Protein AF-A0A2K3P1Y7-F1 (afdb_monomer_lite)

Foldseek 3Di:
DDKWKKKFFLVLLVVLQVPPPDDPDRDDSVVSLVVQLQVLLCVLVVHDPVPDDAAEDEQVQCVDVVRHQPVPDCQQVDDPPPHGDPDDDDDPDPDEFYWYWDAPNVRSMIMIMTHHPPSSVVSSVPPPSSVVRIDIPDDPPPPPD

Sequence (145 aa):
MVYKRFVFEALMVKSLKKMVTNSRNSPTRVQVVTALIYRRAVSTMGLNFKTAQFSTVVDLCRRMVPPFSWRGFPIYEVDFGWGKPTWVTTCGSSLRNLIFMMYTRDGFEIEAYVNMEESDMARFENDAELLKYASLNPSTVGHDS

Secondary structure (DSSP, 8-state):
-EEEEEEE-HHHHHHHHHT--S-SSPPPHHHHHHHHHHHHHHHHTT--TTT---EEEE-HHHHSSS---GGG-GGGT--SSS---S---------TTEEEEEE-TTSSSEEEEEEE-HHHHHHHTT-HHHHTT-EES--------

Structure (mmCIF, N/CA/C/O backbone):
data_AF-A0A2K3P1Y7-F1
#
_entry.id   AF-A0A2K3P1Y7-F1
#
loop_
_atom_site.group_PDB
_atom_site.id
_atom_site.type_symbol
_atom_site.label_atom_id
_atom_site.label_alt_id
_atom_site.label_comp_id
_atom_site.label_asym_id
_atom_site.label_entity_id
_atom_site.label_seq_id
_atom_site.pdbx_PDB_ins_code
_atom_site.Cartn_x
_atom_site.Cartn_y
_atom_site.Cartn_z
_atom_site.occupancy
_atom_site.B_iso_or_equiv
_atom_site.auth_seq_id
_atom_site.auth_comp_id
_atom_site.auth_asym_id
_atom_site.auth_atom_id
_atom_site.pdbx_PDB_model_num
ATOM 1 N N . MET A 1 1 ? -3.834 -14.025 10.912 1.00 75.88 1 MET A N 1
ATOM 2 C CA . MET A 1 1 ? -3.192 -12.980 10.086 1.00 75.88 1 MET A CA 1
ATOM 3 C C . MET A 1 1 ? -3.624 -13.219 8.657 1.00 75.88 1 MET A C 1
ATOM 5 O O . MET A 1 1 ? -3.581 -14.366 8.227 1.00 75.88 1 MET A O 1
ATOM 9 N N . VAL A 1 2 ? -4.086 -12.184 7.967 1.00 82.88 2 VAL A N 1
ATOM 10 C CA . VAL A 1 2 ? -4.601 -12.266 6.599 1.00 82.88 2 VAL A CA 1
ATOM 11 C C . VAL A 1 2 ? -3.772 -11.347 5.710 1.00 82.88 2 VAL A C 1
ATOM 13 O O . VAL A 1 2 ? -3.462 -10.218 6.094 1.00 82.88 2 VAL A O 1
ATOM 16 N N . TYR A 1 3 ? -3.434 -11.842 4.520 1.00 82.88 3 TYR A N 1
ATOM 17 C CA . TYR A 1 3 ? -2.748 -11.079 3.483 1.00 82.88 3 TYR A CA 1
ATOM 18 C C . TYR A 1 3 ? -3.742 -10.589 2.438 1.00 82.88 3 TYR A C 1
ATOM 20 O O . TYR A 1 3 ? -4.580 -11.355 1.958 1.00 82.88 3 TYR A O 1
ATOM 28 N N . LYS A 1 4 ? -3.613 -9.322 2.045 1.00 86.44 4 LYS A N 1
ATOM 29 C CA . LYS A 1 4 ? -4.367 -8.736 0.932 1.00 86.44 4 LYS A CA 1
ATOM 30 C C . LYS A 1 4 ? -3.438 -7.928 0.031 1.00 86.44 4 LYS A C 1
ATOM 32 O O . LYS A 1 4 ? -2.490 -7.304 0.517 1.00 86.44 4 LYS A O 1
ATOM 37 N N . ARG A 1 5 ? -3.709 -7.955 -1.278 1.00 86.50 5 ARG A N 1
ATOM 38 C CA . ARG A 1 5 ? -2.974 -7.197 -2.296 1.00 86.50 5 ARG A CA 1
ATOM 39 C C . ARG A 1 5 ? -3.775 -5.964 -2.696 1.00 86.50 5 ARG A C 1
ATOM 41 O O . ARG A 1 5 ? -4.925 -6.074 -3.114 1.00 86.50 5 ARG A O 1
ATOM 48 N N . PHE A 1 6 ? -3.130 -4.810 -2.621 1.00 89.56 6 PHE A N 1
ATOM 49 C CA . PHE A 1 6 ? -3.652 -3.522 -3.057 1.00 89.56 6 PHE A CA 1
ATOM 50 C C . PHE A 1 6 ? -2.795 -3.004 -4.205 1.00 89.56 6 PHE A C 1
ATOM 52 O O . PHE A 1 6 ? -1.575 -2.911 -4.072 1.00 89.56 6 PHE A O 1
ATOM 59 N N . VAL A 1 7 ? -3.416 -2.674 -5.333 1.00 88.94 7 VAL A N 1
ATOM 60 C CA . VAL A 1 7 ? -2.711 -2.177 -6.520 1.00 88.94 7 VAL A CA 1
ATOM 61 C C . VAL A 1 7 ? -2.967 -0.688 -6.677 1.00 88.94 7 VAL A C 1
ATOM 63 O O . VAL A 1 7 ? -4.111 -0.245 -6.659 1.00 88.94 7 VAL A O 1
ATOM 66 N N . PHE A 1 8 ? -1.888 0.076 -6.828 1.00 89.75 8 PHE A N 1
ATOM 67 C CA . PHE A 1 8 ? -1.902 1.520 -7.017 1.00 89.75 8 PHE A CA 1
ATOM 68 C C . PHE A 1 8 ? -1.449 1.855 -8.435 1.00 89.75 8 PHE A C 1
ATOM 70 O O . PHE A 1 8 ? -0.257 1.770 -8.762 1.00 89.75 8 PHE A O 1
ATOM 77 N N . GLU A 1 9 ? -2.398 2.293 -9.256 1.00 88.81 9 GLU A N 1
ATOM 78 C CA . GLU A 1 9 ? -2.129 2.740 -10.619 1.00 88.81 9 GLU A CA 1
ATOM 79 C C . GLU A 1 9 ? -1.233 3.986 -10.652 1.00 88.81 9 GLU A C 1
ATOM 81 O O . GLU A 1 9 ? -1.257 4.848 -9.762 1.00 88.81 9 GLU A O 1
ATOM 86 N N . ALA A 1 10 ? -0.477 4.138 -11.741 1.00 86.94 10 ALA A N 1
ATOM 87 C CA . ALA A 1 10 ? 0.442 5.258 -11.939 1.00 86.94 10 ALA A CA 1
ATOM 88 C C . ALA A 1 10 ? -0.234 6.632 -11.762 1.00 86.94 10 ALA A C 1
ATOM 90 O O . ALA A 1 10 ? 0.347 7.549 -11.169 1.00 86.94 10 ALA A O 1
ATOM 91 N N . LEU A 1 11 ? -1.467 6.774 -12.264 1.00 89.44 11 LEU A N 1
ATOM 92 C CA . LEU A 1 11 ? -2.241 8.014 -12.200 1.00 89.44 11 LEU A CA 1
ATOM 93 C C . LEU A 1 11 ? -2.648 8.356 -10.765 1.00 89.44 11 LEU A C 1
ATOM 95 O O . LEU A 1 11 ? -2.498 9.506 -10.347 1.00 89.44 11 LEU A O 1
ATOM 99 N N . MET A 1 12 ? -3.070 7.361 -9.983 1.00 90.06 12 MET A N 1
ATOM 100 C CA . MET A 1 12 ? -3.424 7.552 -8.576 1.00 90.06 12 MET A CA 1
ATOM 101 C C . MET A 1 12 ? -2.203 7.949 -7.751 1.00 90.06 12 MET A C 1
ATOM 103 O O . MET A 1 12 ? -2.253 8.914 -6.989 1.00 90.06 12 MET A O 1
ATOM 107 N N . VAL A 1 13 ? -1.059 7.300 -7.982 1.00 88.62 13 VAL A N 1
ATOM 108 C CA . VAL A 1 13 ? 0.208 7.674 -7.336 1.00 88.62 13 VAL A CA 1
ATOM 109 C C . VAL A 1 13 ? 0.635 9.097 -7.716 1.00 88.62 13 VAL A C 1
ATOM 111 O O . VAL A 1 13 ? 1.123 9.849 -6.869 1.00 88.62 13 VAL A O 1
ATOM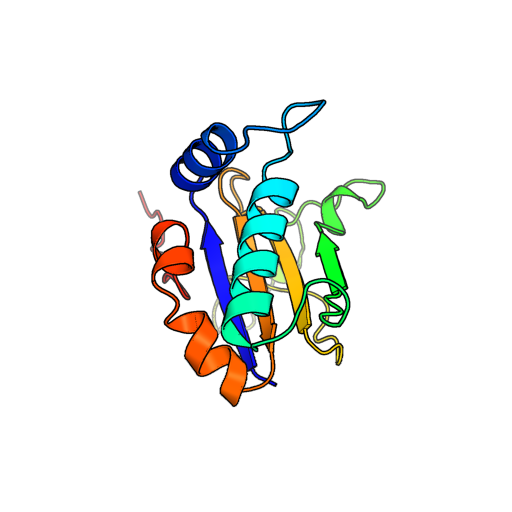 114 N N . LYS A 1 14 ? 0.434 9.507 -8.975 1.00 89.12 14 LYS A N 1
ATOM 115 C CA . LYS A 1 14 ? 0.700 10.880 -9.429 1.00 89.12 14 LYS A CA 1
ATOM 116 C C . LYS A 1 14 ? -0.211 11.891 -8.729 1.00 89.12 14 LYS A C 1
ATOM 118 O O . LYS A 1 14 ? 0.273 12.945 -8.320 1.00 89.12 14 LYS A O 1
ATOM 123 N N . SER A 1 15 ? -1.492 11.572 -8.556 1.00 90.62 15 SER A N 1
ATOM 124 C CA . SER A 1 15 ? -2.445 12.398 -7.805 1.00 90.62 15 SER A CA 1
ATOM 125 C C . SER A 1 15 ? -2.057 12.513 -6.331 1.00 90.62 15 SER A C 1
ATOM 127 O O . SER A 1 15 ? -2.004 13.622 -5.804 1.00 90.62 15 SER A O 1
ATOM 129 N N . LEU A 1 16 ? -1.676 11.404 -5.688 1.00 89.62 16 LEU A N 1
ATOM 130 C CA . LEU A 1 16 ? -1.199 11.404 -4.303 1.00 89.62 16 LEU A CA 1
ATOM 131 C C . LEU A 1 16 ? 0.040 12.288 -4.120 1.00 89.62 16 LEU A C 1
ATOM 133 O O . LEU A 1 16 ? 0.099 13.073 -3.178 1.00 89.62 16 LEU A O 1
ATOM 137 N N . LYS A 1 17 ? 1.003 12.227 -5.049 1.00 88.25 17 LYS A N 1
ATOM 138 C CA . LYS A 1 17 ? 2.197 13.087 -5.023 1.00 88.25 17 LYS A CA 1
ATOM 139 C C . LYS A 1 17 ? 1.863 14.578 -5.023 1.00 88.25 17 LYS A C 1
ATOM 141 O O . LYS A 1 17 ? 2.545 15.334 -4.343 1.00 88.25 17 LYS A O 1
ATOM 146 N N . LYS A 1 18 ? 0.829 15.001 -5.761 1.00 87.56 18 LYS A N 1
ATOM 147 C CA . LYS A 1 18 ? 0.404 16.412 -5.817 1.00 87.56 18 LYS A CA 1
ATOM 148 C C . LYS A 1 1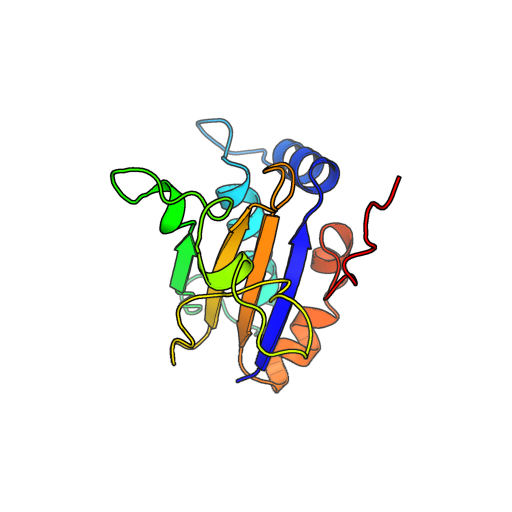8 ? -0.187 16.912 -4.499 1.00 87.56 18 LYS A C 1
ATOM 150 O O . LYS A 1 18 ? -0.132 18.104 -4.236 1.00 87.56 18 LYS A O 1
ATOM 155 N N . MET A 1 19 ? -0.750 16.019 -3.688 1.00 85.31 19 MET A N 1
ATOM 156 C CA . MET A 1 19 ? -1.332 16.377 -2.391 1.00 85.31 19 MET A CA 1
ATOM 157 C C . MET A 1 19 ? -0.287 16.498 -1.274 1.00 85.31 19 MET A C 1
ATOM 159 O O . MET A 1 19 ? -0.627 16.905 -0.165 1.00 85.31 19 MET A O 1
ATOM 163 N N . VAL A 1 20 ? 0.977 16.143 -1.527 1.00 84.19 20 VAL A N 1
ATOM 164 C CA . VAL A 1 20 ? 2.052 16.295 -0.542 1.00 84.19 20 VAL A CA 1
ATOM 165 C C . VAL A 1 20 ? 2.481 17.760 -0.502 1.00 84.19 20 VAL A C 1
ATOM 167 O O . VAL A 1 20 ? 3.180 18.236 -1.390 1.00 84.19 20 VAL A O 1
ATOM 170 N N . THR A 1 21 ? 2.056 18.472 0.540 1.00 74.62 21 THR A N 1
ATOM 171 C CA . THR A 1 21 ? 2.283 19.918 0.698 1.00 74.62 21 THR A CA 1
ATOM 172 C C . THR A 1 21 ? 3.594 20.256 1.408 1.00 74.62 21 THR A C 1
ATOM 174 O O . THR A 1 21 ? 4.191 21.288 1.128 1.00 74.62 21 THR A O 1
ATOM 177 N N . ASN A 1 22 ? 4.073 19.376 2.291 1.00 69.50 22 ASN A N 1
ATOM 178 C CA . ASN A 1 22 ? 5.251 19.602 3.129 1.00 69.50 22 ASN A CA 1
ATOM 179 C C . ASN A 1 22 ? 6.306 18.522 2.883 1.00 69.50 22 ASN A C 1
ATOM 181 O O . ASN A 1 22 ? 6.391 17.539 3.618 1.00 69.50 22 ASN A O 1
ATOM 185 N N . SER A 1 23 ? 7.117 18.695 1.841 1.00 66.88 23 SER A N 1
ATOM 186 C CA . SER A 1 23 ? 8.274 17.834 1.609 1.00 66.88 23 SER A CA 1
ATOM 187 C C . SER A 1 23 ? 9.450 18.643 1.088 1.00 66.88 23 SER A C 1
ATOM 189 O O . SER A 1 23 ? 9.324 19.386 0.120 1.00 66.88 23 SER A O 1
ATOM 191 N N . ARG A 1 24 ? 10.615 18.471 1.723 1.00 63.44 24 ARG A N 1
ATOM 192 C CA . ARG A 1 24 ? 11.860 19.154 1.335 1.00 63.44 24 ARG A CA 1
ATOM 193 C C . ARG A 1 24 ? 12.321 18.759 -0.076 1.00 63.44 24 ARG A C 1
ATOM 195 O O . ARG A 1 24 ? 12.970 19.553 -0.737 1.00 63.44 24 ARG A O 1
ATOM 202 N N . ASN A 1 25 ? 11.951 17.555 -0.523 1.00 75.62 25 ASN A N 1
ATOM 203 C CA . ASN A 1 25 ? 12.221 16.995 -1.851 1.00 75.62 25 ASN A CA 1
ATOM 204 C C . ASN A 1 25 ? 10.953 16.338 -2.419 1.00 75.62 25 ASN A C 1
ATOM 206 O O . ASN A 1 25 ? 10.080 15.931 -1.656 1.00 75.62 25 ASN A O 1
ATOM 210 N N . SER A 1 26 ? 10.848 16.151 -3.737 1.00 75.31 26 SER A N 1
ATOM 211 C CA . SER A 1 26 ? 9.720 15.393 -4.304 1.00 75.31 26 SER A CA 1
ATOM 212 C C . SER A 1 26 ? 9.747 13.935 -3.805 1.00 75.31 26 SER A C 1
ATOM 214 O O . SER A 1 26 ? 10.742 13.242 -4.037 1.00 75.31 26 SER A O 1
ATOM 216 N N . PRO A 1 27 ? 8.701 13.444 -3.113 1.00 83.69 27 PRO A N 1
ATOM 217 C CA . PRO A 1 27 ? 8.713 12.102 -2.544 1.00 83.69 27 PRO A CA 1
ATOM 218 C C . PRO A 1 27 ? 8.658 11.028 -3.637 1.00 83.69 27 PRO A C 1
ATOM 220 O O . PRO A 1 27 ? 8.058 11.192 -4.711 1.00 83.69 27 PRO A O 1
ATOM 223 N N . THR A 1 28 ? 9.278 9.882 -3.363 1.00 85.88 28 THR A N 1
ATOM 224 C CA . THR A 1 28 ? 9.232 8.731 -4.268 1.00 85.88 28 THR A CA 1
ATOM 225 C C . THR A 1 28 ? 7.829 8.128 -4.301 1.00 85.88 28 THR A C 1
ATOM 227 O O . THR A 1 28 ? 7.007 8.334 -3.410 1.00 85.88 28 THR A O 1
ATOM 230 N N . ARG A 1 29 ? 7.529 7.370 -5.360 1.00 83.94 29 ARG A N 1
ATOM 231 C CA . ARG A 1 29 ? 6.227 6.698 -5.507 1.00 83.94 29 ARG A CA 1
ATOM 232 C C . ARG A 1 29 ? 5.942 5.765 -4.321 1.00 83.94 29 ARG A C 1
ATOM 234 O O . ARG A 1 29 ? 4.856 5.815 -3.759 1.00 83.94 29 ARG A O 1
ATOM 241 N N . VAL A 1 30 ? 6.956 5.008 -3.898 1.00 82.00 30 VAL A N 1
ATOM 242 C CA . VAL A 1 30 ? 6.896 4.109 -2.736 1.00 82.00 30 VAL A CA 1
ATOM 243 C C . VAL A 1 30 ? 6.660 4.882 -1.446 1.00 82.00 30 VAL A C 1
ATOM 245 O O . VAL A 1 30 ? 5.792 4.494 -0.676 1.00 82.00 30 VAL A O 1
ATOM 248 N N . GLN A 1 31 ? 7.367 5.992 -1.213 1.00 83.75 31 GLN A N 1
ATOM 249 C CA . GLN A 1 31 ? 7.176 6.798 -0.000 1.00 83.75 31 GLN A CA 1
ATOM 250 C C . GLN A 1 31 ? 5.733 7.284 0.142 1.00 83.75 31 GLN A C 1
ATOM 252 O O . GLN A 1 31 ? 5.155 7.179 1.219 1.00 83.75 31 GLN A O 1
ATOM 257 N N . VAL A 1 32 ? 5.141 7.768 -0.950 1.00 88.44 32 VAL A N 1
ATOM 258 C CA . VAL A 1 32 ? 3.762 8.267 -0.943 1.00 88.44 32 VAL A CA 1
ATOM 259 C C . VAL A 1 32 ? 2.753 7.147 -0.682 1.00 88.44 32 VAL A C 1
ATOM 261 O O . VAL A 1 32 ? 1.866 7.317 0.151 1.00 88.44 32 VAL A O 1
ATOM 264 N N . VAL A 1 33 ? 2.910 5.993 -1.338 1.00 88.62 33 VAL A N 1
ATOM 265 C CA . VAL A 1 33 ? 2.034 4.828 -1.122 1.00 88.62 33 VAL A CA 1
ATOM 266 C C . VAL A 1 33 ? 2.184 4.281 0.301 1.00 88.62 33 VAL A C 1
ATOM 268 O O . VAL A 1 33 ? 1.183 4.061 0.978 1.00 88.62 33 VAL A O 1
ATOM 271 N N . THR A 1 34 ? 3.417 4.151 0.799 1.00 86.12 34 THR A N 1
ATOM 272 C CA . THR A 1 34 ? 3.698 3.706 2.177 1.00 86.12 34 THR A CA 1
ATOM 273 C C . THR A 1 34 ? 3.030 4.623 3.191 1.00 86.12 34 THR A C 1
ATOM 275 O O . THR A 1 34 ? 2.357 4.149 4.101 1.00 86.12 34 THR A O 1
ATOM 278 N N . ALA A 1 35 ? 3.198 5.939 3.033 1.00 88.50 35 ALA A N 1
ATOM 279 C CA . ALA A 1 35 ? 2.637 6.923 3.948 1.00 88.50 35 ALA A CA 1
ATOM 280 C C . ALA A 1 35 ? 1.104 6.873 3.966 1.00 88.50 35 ALA A C 1
ATOM 282 O O . ALA A 1 35 ? 0.504 6.975 5.037 1.00 88.50 35 ALA A O 1
ATOM 283 N N . LEU A 1 36 ? 0.471 6.682 2.802 1.00 90.25 36 LEU A N 1
ATOM 284 C CA . LEU A 1 36 ? -0.977 6.517 2.713 1.00 90.25 36 LEU A CA 1
ATOM 285 C C . LEU A 1 36 ? -1.438 5.248 3.439 1.00 90.25 36 LEU A C 1
ATOM 287 O O . LEU A 1 36 ? -2.293 5.347 4.316 1.00 90.25 36 LEU A O 1
ATOM 291 N N . ILE A 1 37 ? -0.857 4.087 3.113 1.00 88.94 37 ILE A N 1
ATOM 292 C CA . ILE A 1 37 ? -1.202 2.799 3.737 1.00 88.94 37 ILE A CA 1
ATOM 293 C C . ILE A 1 37 ? -1.030 2.889 5.250 1.00 88.94 37 ILE A C 1
ATOM 295 O O . ILE A 1 37 ? -1.949 2.547 5.986 1.00 88.94 37 ILE A O 1
ATOM 299 N N . TYR A 1 38 ? 0.106 3.411 5.715 1.00 86.88 38 TYR A N 1
ATOM 300 C CA . TYR A 1 38 ? 0.386 3.573 7.137 1.00 86.88 38 TYR A CA 1
ATOM 301 C C . TYR A 1 38 ? -0.661 4.459 7.819 1.00 86.88 38 TYR A C 1
ATOM 303 O O . TYR A 1 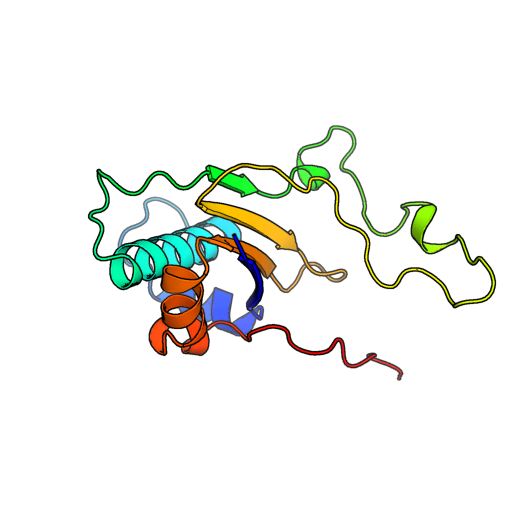38 ? -1.232 4.075 8.836 1.00 86.88 38 TYR A O 1
ATOM 311 N N . ARG A 1 39 ? -0.971 5.628 7.240 1.00 88.19 39 ARG A N 1
ATOM 312 C CA . ARG A 1 39 ? -1.977 6.546 7.790 1.00 88.19 39 ARG A CA 1
ATOM 313 C C . ARG A 1 39 ? -3.348 5.883 7.897 1.00 88.19 39 ARG A C 1
ATOM 315 O O . ARG A 1 39 ? -4.011 6.047 8.919 1.00 88.19 39 ARG A O 1
ATOM 322 N N . ARG A 1 40 ? -3.776 5.165 6.854 1.00 91.50 40 ARG A N 1
ATOM 323 C CA . ARG A 1 40 ? -5.070 4.473 6.853 1.00 91.50 40 ARG A CA 1
ATOM 324 C C . ARG A 1 40 ? -5.087 3.331 7.860 1.00 91.50 40 ARG A C 1
ATOM 326 O O . ARG A 1 40 ? -5.991 3.289 8.679 1.00 91.50 40 ARG A O 1
ATOM 333 N N . ALA A 1 41 ? -4.045 2.506 7.887 1.00 86.81 41 ALA A N 1
ATOM 334 C CA . ALA A 1 41 ? -3.909 1.390 8.817 1.00 86.81 41 ALA A CA 1
ATOM 335 C C . ALA A 1 41 ? -3.966 1.837 10.286 1.00 86.81 41 ALA A C 1
ATOM 337 O O . ALA A 1 41 ? -4.708 1.283 11.089 1.00 86.81 41 ALA A O 1
ATOM 338 N N . VAL A 1 42 ? -3.227 2.892 10.634 1.00 85.69 42 VAL A N 1
ATOM 339 C CA . VAL A 1 42 ? -3.246 3.482 11.981 1.00 85.69 42 VAL A CA 1
ATOM 340 C C . VAL A 1 42 ? -4.656 3.949 12.343 1.00 85.69 42 VAL A C 1
ATOM 342 O O . VAL A 1 42 ? -5.133 3.666 13.440 1.00 85.69 42 VAL A O 1
ATOM 345 N N . SER A 1 43 ? -5.336 4.614 11.402 1.00 86.75 43 SER A N 1
ATOM 346 C CA . SER A 1 43 ? -6.706 5.095 11.587 1.00 86.75 43 SER A CA 1
ATOM 347 C C . SER A 1 43 ? -7.703 3.951 11.784 1.00 86.75 43 SER A C 1
ATOM 349 O O . SER A 1 43 ? -8.552 4.038 12.666 1.00 86.75 43 SER A O 1
ATOM 351 N N . THR A 1 44 ? -7.614 2.878 10.994 1.00 86.56 44 THR A N 1
ATOM 352 C CA . THR A 1 44 ? -8.550 1.743 11.062 1.00 86.56 44 THR A CA 1
ATOM 353 C C . THR A 1 44 ? -8.357 0.902 12.320 1.00 86.56 44 THR A C 1
ATOM 355 O O . THR A 1 44 ? -9.335 0.410 12.884 1.00 86.56 44 THR A O 1
ATOM 358 N N . MET A 1 45 ? -7.112 0.778 12.787 1.00 82.81 45 MET A N 1
ATOM 359 C CA . MET A 1 45 ? -6.762 0.053 14.013 1.00 82.81 45 MET A CA 1
ATOM 360 C C . MET A 1 45 ? -7.022 0.874 15.289 1.00 82.81 45 MET A C 1
ATOM 362 O O . MET A 1 45 ? -6.822 0.375 16.393 1.00 82.81 45 MET A O 1
ATOM 366 N N . GLY A 1 46 ? -7.420 2.149 15.169 1.00 79.19 46 GLY A N 1
ATOM 367 C CA . GLY A 1 46 ? -7.583 3.045 16.320 1.00 79.19 46 GLY A CA 1
ATOM 368 C C . GLY A 1 46 ? -6.276 3.304 17.081 1.00 79.19 46 GLY A C 1
ATOM 369 O O . GLY A 1 46 ? -6.298 3.660 18.258 1.00 79.19 46 GLY A O 1
ATOM 370 N N . LEU A 1 47 ? -5.132 3.100 16.426 1.00 77.06 47 LEU A N 1
ATOM 371 C CA . LEU A 1 47 ? -3.814 3.328 17.003 1.00 77.06 47 LEU A CA 1
ATOM 372 C C . LEU A 1 47 ? -3.394 4.784 16.796 1.00 77.06 47 LEU A C 1
ATOM 374 O O . LEU A 1 47 ? -3.929 5.506 15.958 1.00 77.06 47 LEU A O 1
ATOM 378 N N . ASN A 1 48 ? -2.382 5.222 17.539 1.00 68.50 48 ASN A N 1
ATOM 379 C CA . ASN A 1 48 ? -1.682 6.463 17.233 1.00 68.50 48 ASN A CA 1
ATOM 380 C C . ASN A 1 48 ? -0.347 6.171 16.523 1.00 68.50 48 ASN A C 1
ATOM 382 O O . ASN A 1 48 ? 0.185 5.059 16.576 1.00 68.50 48 ASN A O 1
ATOM 386 N N . PHE A 1 49 ? 0.222 7.199 15.891 1.00 58.75 49 PHE A N 1
ATOM 387 C CA . PHE A 1 49 ? 1.493 7.117 15.156 1.00 58.75 49 PHE A CA 1
ATOM 388 C C . PHE A 1 49 ? 2.685 6.648 16.014 1.00 58.75 49 PHE A C 1
ATOM 390 O O . PHE A 1 49 ? 3.691 6.216 15.463 1.00 58.75 49 PHE A O 1
ATOM 397 N N . LYS A 1 50 ? 2.605 6.736 17.351 1.00 55.38 50 LYS A N 1
ATOM 398 C CA . LYS A 1 50 ? 3.673 6.302 18.267 1.00 55.38 50 LYS A CA 1
ATOM 399 C C . LYS A 1 50 ? 3.565 4.820 18.645 1.00 55.38 50 LYS A C 1
ATOM 401 O O . LYS A 1 50 ? 4.571 4.232 19.020 1.00 55.38 50 LYS A O 1
ATOM 406 N N . THR A 1 51 ? 2.376 4.221 18.553 1.00 57.81 51 THR A N 1
ATOM 407 C CA . THR A 1 51 ? 2.107 2.824 18.950 1.00 57.81 51 THR A CA 1
ATOM 408 C C . THR A 1 51 ? 2.017 1.854 17.771 1.00 57.81 51 THR A C 1
ATOM 410 O O . THR A 1 51 ? 2.128 0.647 17.963 1.00 57.81 51 THR A O 1
ATOM 413 N N . ALA A 1 52 ? 1.814 2.347 16.548 1.00 61.28 52 ALA A N 1
ATOM 414 C CA . ALA A 1 52 ? 1.695 1.511 15.358 1.00 61.28 52 ALA A CA 1
ATOM 415 C C . ALA A 1 52 ? 3.073 1.164 14.768 1.00 61.28 52 ALA A C 1
ATOM 417 O O . ALA A 1 52 ? 3.615 1.896 13.933 1.00 61.28 52 ALA A O 1
ATOM 418 N N . GLN A 1 53 ? 3.642 0.031 15.186 1.00 62.19 53 GLN A N 1
ATOM 419 C CA . GLN A 1 53 ? 4.837 -0.523 14.553 1.00 62.19 53 GLN A CA 1
ATOM 420 C C . GLN A 1 53 ? 4.438 -1.270 13.272 1.00 62.19 53 GLN A C 1
ATOM 422 O O . GLN A 1 53 ? 3.813 -2.328 13.331 1.00 62.19 53 GLN A O 1
ATOM 427 N N . PHE A 1 54 ? 4.800 -0.704 12.118 1.00 64.69 54 PHE A N 1
ATOM 428 C CA . PHE A 1 54 ? 4.699 -1.360 10.813 1.00 64.69 54 PHE A CA 1
ATOM 429 C C . PHE A 1 54 ? 6.097 -1.591 10.260 1.00 64.69 54 PHE A C 1
ATOM 431 O O . PHE A 1 54 ? 6.873 -0.650 10.075 1.00 64.69 54 PHE A O 1
ATOM 438 N N . SER A 1 55 ? 6.417 -2.843 9.957 1.00 65.75 55 SER A N 1
ATOM 439 C CA . SER A 1 55 ? 7.609 -3.152 9.178 1.00 65.75 55 SER A CA 1
ATOM 440 C C . SER A 1 55 ? 7.295 -2.871 7.712 1.00 65.75 55 SER A C 1
ATOM 442 O O . SER A 1 55 ? 6.311 -3.373 7.177 1.00 65.75 55 SER A O 1
ATOM 444 N N . THR A 1 56 ? 8.112 -2.048 7.053 1.00 63.50 56 THR A N 1
ATOM 445 C CA . THR A 1 56 ? 7.996 -1.828 5.605 1.00 63.50 56 THR A CA 1
ATOM 446 C C . THR A 1 56 ? 9.179 -2.482 4.916 1.00 63.50 56 THR A C 1
ATOM 448 O O . THR A 1 56 ? 10.325 -2.094 5.140 1.00 63.50 56 THR A O 1
ATOM 451 N N . VAL A 1 57 ? 8.906 -3.459 4.058 1.00 63.12 57 VAL A N 1
ATOM 452 C CA . VAL A 1 57 ? 9.913 -4.062 3.187 1.00 63.12 57 VAL A CA 1
ATOM 453 C C . VAL A 1 57 ? 9.680 -3.507 1.790 1.00 63.12 57 VAL A C 1
ATOM 455 O O . VAL A 1 57 ? 8.707 -3.837 1.113 1.00 63.12 57 VAL A O 1
ATOM 458 N N . VAL A 1 58 ? 10.561 -2.592 1.389 1.00 58.97 58 VAL A N 1
ATOM 459 C CA . VAL A 1 58 ? 10.508 -1.939 0.079 1.00 58.97 58 VAL A CA 1
ATOM 460 C C . VAL A 1 58 ? 11.518 -2.587 -0.853 1.00 58.97 58 VAL A C 1
ATOM 462 O O . VAL A 1 58 ? 12.710 -2.574 -0.549 1.00 58.97 58 VAL A O 1
ATOM 465 N N . ASP A 1 59 ? 11.017 -3.142 -1.959 1.00 61.50 59 ASP A N 1
ATOM 466 C CA . ASP A 1 59 ? 11.763 -3.568 -3.149 1.00 61.50 59 ASP A CA 1
ATOM 467 C C . ASP A 1 59 ? 13.192 -4.065 -2.861 1.00 61.50 59 ASP A C 1
ATOM 469 O O . ASP A 1 59 ? 14.186 -3.423 -3.209 1.00 61.50 59 ASP A O 1
ATOM 473 N N . LEU A 1 60 ? 13.296 -5.217 -2.187 1.00 54.81 60 LEU A N 1
ATOM 474 C CA . LEU A 1 60 ? 14.579 -5.897 -1.977 1.00 54.81 60 LEU A CA 1
ATOM 475 C C . LEU A 1 60 ? 15.275 -6.175 -3.317 1.00 54.81 60 LEU A C 1
ATOM 477 O O . LEU A 1 60 ? 16.493 -6.082 -3.401 1.00 54.81 60 LEU A O 1
ATOM 481 N N . CYS A 1 61 ? 14.506 -6.430 -4.376 1.00 55.00 61 CYS A N 1
ATOM 482 C CA . CYS A 1 61 ? 15.008 -6.852 -5.677 1.00 55.00 61 CYS A CA 1
ATOM 483 C C . CYS A 1 61 ? 15.835 -5.779 -6.374 1.00 55.00 61 CYS A C 1
ATOM 485 O O . CYS A 1 61 ? 16.960 -6.046 -6.790 1.00 55.00 61 CYS A O 1
ATOM 487 N N . ARG A 1 62 ? 15.351 -4.533 -6.431 1.00 56.19 62 ARG A N 1
ATOM 488 C CA . ARG A 1 62 ? 16.171 -3.423 -6.949 1.00 56.19 62 ARG A CA 1
ATOM 489 C C . ARG A 1 62 ? 17.346 -3.052 -6.051 1.00 56.19 62 ARG A C 1
ATOM 491 O O . ARG A 1 62 ? 18.246 -2.358 -6.513 1.00 56.19 62 ARG A O 1
ATOM 498 N N . ARG A 1 63 ? 17.320 -3.450 -4.776 1.00 56.94 63 ARG A N 1
ATOM 499 C CA . ARG A 1 63 ? 18.382 -3.154 -3.802 1.00 56.94 63 ARG A CA 1
ATOM 500 C C . ARG A 1 63 ? 19.468 -4.226 -3.762 1.00 56.94 63 ARG A C 1
ATOM 502 O O . ARG A 1 63 ? 20.508 -3.986 -3.154 1.00 56.94 63 ARG A O 1
ATOM 509 N N . MET A 1 64 ? 19.250 -5.373 -4.403 1.00 55.53 64 MET A N 1
ATOM 510 C CA . MET A 1 64 ? 20.300 -6.357 -4.647 1.00 55.53 64 MET A CA 1
ATOM 511 C C . MET A 1 64 ? 21.331 -5.784 -5.624 1.00 55.53 64 MET A C 1
ATOM 513 O O . MET A 1 64 ? 21.000 -4.993 -6.507 1.00 55.53 64 MET A O 1
ATOM 517 N N . VAL A 1 65 ? 22.594 -6.172 -5.450 1.00 53.03 65 VAL A N 1
ATOM 518 C CA . VAL A 1 65 ? 23.679 -5.850 -6.381 1.00 53.03 65 VAL A CA 1
ATOM 519 C C . VAL A 1 65 ? 24.234 -7.180 -6.898 1.00 53.03 65 VAL A C 1
ATOM 521 O O . VAL A 1 65 ? 24.869 -7.892 -6.120 1.00 53.03 65 VAL A O 1
ATOM 524 N N . PRO A 1 66 ? 23.980 -7.545 -8.170 1.00 62.88 66 PRO A N 1
ATOM 525 C CA . PRO A 1 66 ? 23.264 -6.770 -9.191 1.00 62.88 66 PRO A CA 1
ATOM 526 C C . PRO A 1 66 ? 21.738 -6.700 -8.949 1.00 62.88 66 PRO A C 1
ATOM 528 O O . PRO A 1 66 ? 21.196 -7.555 -8.245 1.00 62.88 66 PRO A O 1
ATOM 531 N N . PRO A 1 67 ? 21.033 -5.708 -9.535 1.00 56.81 67 PRO A N 1
ATOM 532 C CA . PRO A 1 67 ? 19.584 -5.579 -9.397 1.00 56.81 67 PRO A CA 1
ATOM 533 C C . PRO A 1 67 ? 18.870 -6.849 -9.858 1.00 56.81 67 PRO A C 1
ATOM 535 O O . PRO A 1 67 ? 19.035 -7.296 -10.994 1.00 56.81 67 PRO A O 1
ATOM 538 N N . PHE A 1 68 ? 18.053 -7.422 -8.983 1.00 58.62 68 PHE A N 1
ATOM 539 C CA . PHE A 1 68 ? 17.277 -8.615 -9.278 1.00 58.62 68 PHE A CA 1
ATOM 540 C C . PHE A 1 68 ? 16.132 -8.255 -10.227 1.00 58.62 68 PHE A C 1
ATOM 542 O O . PHE A 1 68 ? 15.207 -7.520 -9.871 1.00 58.62 68 PHE A O 1
ATOM 549 N N . SER A 1 69 ? 16.205 -8.752 -11.463 1.00 59.03 69 SER A N 1
ATOM 550 C CA . SER A 1 69 ? 15.141 -8.576 -12.447 1.00 59.03 69 SER A CA 1
ATOM 551 C C . SER A 1 69 ? 14.152 -9.732 -12.340 1.00 59.03 69 SER A C 1
ATOM 553 O O . SER A 1 69 ? 14.486 -10.880 -12.634 1.00 59.03 69 SER A O 1
ATOM 555 N N . TRP A 1 70 ? 12.911 -9.422 -11.975 1.00 57.75 70 TRP A N 1
ATOM 556 C CA . TRP A 1 70 ? 11.840 -10.418 -11.898 1.00 57.75 70 TRP A CA 1
ATOM 557 C C . TRP A 1 70 ? 11.519 -11.045 -13.274 1.00 57.75 70 TRP A C 1
ATOM 559 O O . TRP A 1 70 ? 11.015 -12.159 -13.352 1.00 57.75 70 TRP A O 1
ATOM 569 N N . ARG A 1 71 ? 11.873 -10.353 -14.374 1.00 53.72 71 ARG A N 1
ATOM 570 C CA . ARG A 1 71 ? 11.669 -10.792 -15.770 1.00 53.72 71 ARG A CA 1
ATOM 571 C C . ARG A 1 71 ? 12.440 -12.046 -16.175 1.00 53.72 71 ARG A C 1
ATOM 573 O O . ARG A 1 71 ? 12.012 -12.691 -17.120 1.00 53.72 71 ARG A O 1
ATOM 580 N N . GLY A 1 72 ? 13.562 -12.336 -15.523 1.00 56.38 72 GLY A N 1
ATOM 581 C CA . GLY A 1 72 ? 14.445 -13.446 -15.890 1.00 56.38 72 GLY A CA 1
ATOM 582 C C . GLY A 1 72 ? 14.514 -14.531 -14.829 1.00 56.38 72 GLY A C 1
ATOM 583 O O . GLY A 1 72 ? 15.471 -15.299 -14.820 1.00 56.38 72 GLY A O 1
ATOM 584 N N . PHE A 1 73 ? 13.577 -14.549 -13.875 1.00 62.00 73 PHE A N 1
ATOM 585 C CA . PHE A 1 73 ? 13.635 -15.548 -12.821 1.00 62.00 73 PHE A CA 1
ATOM 586 C C . PHE A 1 73 ? 13.199 -16.905 -13.397 1.00 62.00 73 PHE A C 1
ATOM 588 O O . PHE A 1 73 ? 12.052 -17.010 -13.839 1.00 62.00 73 PHE A O 1
ATOM 595 N N . PRO A 1 74 ? 14.065 -17.942 -13.394 1.00 66.62 74 PRO A N 1
ATOM 596 C CA . PRO A 1 74 ? 13.816 -19.187 -14.131 1.00 66.62 74 PRO A CA 1
ATOM 597 C C . PRO A 1 74 ? 12.512 -19.890 -13.755 1.00 66.62 74 PRO A C 1
ATOM 599 O O . PRO A 1 74 ? 11.963 -20.643 -14.546 1.00 66.62 74 PRO A O 1
ATOM 602 N N . ILE A 1 75 ? 11.975 -19.613 -12.564 1.00 64.06 75 ILE A N 1
ATOM 603 C CA . ILE A 1 75 ? 10.705 -20.172 -12.098 1.00 64.06 75 ILE A CA 1
ATOM 604 C C . ILE A 1 75 ? 9.522 -19.863 -13.029 1.00 64.06 75 ILE A C 1
ATOM 606 O O . ILE A 1 75 ? 8.583 -20.645 -13.083 1.00 64.06 75 ILE A O 1
ATOM 610 N N . TYR A 1 76 ? 9.573 -18.755 -13.777 1.00 66.31 76 TYR A N 1
ATOM 611 C CA . TYR A 1 76 ? 8.551 -18.381 -14.759 1.00 66.31 76 TYR A CA 1
ATOM 612 C C . TYR A 1 76 ? 8.599 -19.215 -16.041 1.00 66.31 76 TYR A C 1
ATOM 614 O O . TYR A 1 76 ? 7.659 -19.196 -16.834 1.00 66.31 76 TYR A O 1
ATOM 622 N N . GLU A 1 77 ? 9.695 -19.938 -16.255 1.00 72.00 77 GLU A N 1
ATOM 623 C CA . GLU A 1 77 ? 9.901 -20.816 -17.403 1.00 72.00 77 GLU A CA 1
ATOM 624 C C . GLU A 1 77 ? 9.590 -22.282 -17.069 1.00 72.00 77 GLU A C 1
ATOM 626 O O . GLU A 1 77 ? 9.462 -23.099 -17.979 1.00 72.00 77 GLU A O 1
ATOM 631 N N . VAL A 1 78 ? 9.417 -22.610 -15.783 1.00 73.81 78 VAL A N 1
ATOM 632 C CA . VAL A 1 78 ? 9.100 -23.961 -15.309 1.00 73.81 78 VAL A CA 1
ATOM 633 C C . VAL A 1 78 ? 7.612 -24.254 -15.511 1.00 73.81 78 VAL A C 1
ATOM 635 O O . VAL A 1 78 ? 6.758 -23.516 -15.027 1.00 73.81 78 VAL A O 1
ATOM 638 N N . ASP A 1 79 ? 7.300 -25.357 -16.191 1.00 77.56 79 ASP A N 1
ATOM 639 C CA . ASP A 1 79 ? 5.937 -25.854 -16.397 1.00 77.56 79 ASP A CA 1
ATOM 640 C C . ASP A 1 79 ? 5.881 -27.350 -16.061 1.00 77.56 79 ASP A C 1
ATOM 642 O O . ASP A 1 79 ? 6.580 -28.160 -16.668 1.00 77.56 79 ASP A O 1
ATOM 646 N N . PHE A 1 80 ? 5.060 -27.713 -15.075 1.00 77.81 80 PHE A N 1
ATOM 647 C CA . PHE A 1 80 ? 4.837 -29.104 -14.661 1.00 77.81 80 PHE A CA 1
ATOM 648 C C . PHE A 1 80 ? 3.614 -29.744 -15.349 1.00 77.81 80 PHE A C 1
ATOM 650 O O . PHE A 1 80 ? 3.150 -30.800 -14.924 1.00 77.81 80 PHE A O 1
ATOM 657 N N . GLY A 1 81 ? 3.072 -29.114 -16.398 1.00 78.25 81 GLY A N 1
ATOM 658 C CA . GLY A 1 81 ? 1.869 -29.556 -17.110 1.00 78.25 81 GLY A CA 1
ATOM 659 C C . GLY A 1 81 ? 0.570 -28.922 -16.601 1.00 78.25 81 GLY A C 1
ATOM 660 O O . GLY A 1 81 ? -0.507 -29.284 -17.071 1.00 78.25 81 GLY A O 1
ATOM 661 N N . TRP A 1 82 ? 0.653 -27.976 -15.659 1.00 72.56 82 TRP A N 1
ATOM 662 C CA . TRP A 1 82 ? -0.486 -27.201 -15.132 1.00 72.56 82 TRP A CA 1
ATOM 663 C C . TRP A 1 82 ? -0.433 -25.722 -15.539 1.00 72.56 82 TRP A C 1
ATOM 665 O O . TRP A 1 82 ? -1.226 -24.916 -15.053 1.00 72.56 82 TRP A O 1
ATOM 675 N N . GLY A 1 83 ? 0.497 -25.367 -16.429 1.00 70.00 83 GLY A N 1
ATOM 676 C CA . GLY A 1 83 ? 0.770 -23.998 -16.830 1.00 70.00 83 GLY A CA 1
ATOM 677 C C . GLY A 1 83 ? 1.904 -23.371 -16.020 1.00 70.00 83 GLY A C 1
ATOM 678 O O . GLY A 1 83 ? 2.235 -23.783 -14.905 1.00 70.00 83 GLY A O 1
ATOM 679 N N . LYS A 1 84 ? 2.519 -22.347 -16.611 1.00 71.56 84 LYS A N 1
ATOM 680 C CA . LYS A 1 84 ? 3.633 -21.607 -16.013 1.00 71.56 84 LYS A CA 1
ATOM 681 C C . LYS A 1 84 ? 3.155 -20.745 -14.839 1.00 71.56 84 LYS A C 1
ATOM 683 O O . LYS A 1 84 ? 2.074 -20.153 -14.931 1.00 71.56 84 LYS A O 1
ATOM 688 N N . PRO A 1 85 ? 3.957 -20.589 -13.771 1.00 63.44 85 PRO A N 1
ATOM 689 C CA . PRO A 1 85 ? 3.638 -19.673 -12.684 1.00 63.44 85 PRO A CA 1
ATOM 690 C C . PRO A 1 85 ? 3.394 -18.257 -13.209 1.00 63.44 85 PRO A C 1
ATOM 692 O O . PRO A 1 85 ? 4.254 -17.672 -13.857 1.00 63.44 85 PRO A O 1
ATOM 695 N N . THR A 1 86 ? 2.232 -17.673 -12.920 1.00 54.09 86 THR A N 1
ATOM 696 C CA . THR A 1 86 ? 1.942 -16.279 -13.303 1.00 54.09 86 THR A CA 1
ATOM 697 C C . THR A 1 86 ? 2.652 -15.287 -12.378 1.00 54.09 86 THR A C 1
ATOM 699 O O . THR A 1 86 ? 3.030 -14.194 -12.797 1.00 54.09 86 THR A O 1
ATOM 702 N N . TRP A 1 87 ? 2.883 -15.668 -11.119 1.00 54.19 87 TRP A N 1
ATOM 703 C CA . TRP A 1 87 ? 3.597 -14.866 -10.129 1.00 54.19 87 TRP A CA 1
ATOM 704 C C . TRP A 1 87 ? 4.249 -15.754 -9.056 1.00 54.19 87 TRP A C 1
ATOM 706 O O . TRP A 1 87 ? 3.743 -16.823 -8.725 1.00 54.19 87 TRP A O 1
ATOM 716 N N . VAL A 1 88 ? 5.381 -15.305 -8.515 1.00 53.19 88 VAL A N 1
ATOM 717 C CA . VAL A 1 88 ? 6.093 -15.907 -7.378 1.00 53.19 88 VAL A CA 1
ATOM 718 C C . VAL A 1 88 ? 6.397 -14.774 -6.404 1.00 53.19 88 VAL A C 1
ATOM 720 O O . VAL A 1 88 ? 6.580 -13.640 -6.834 1.00 53.19 88 VAL A O 1
ATOM 723 N N . THR A 1 89 ? 6.434 -15.040 -5.100 1.00 50.91 89 THR A N 1
ATOM 724 C CA . THR A 1 89 ? 6.877 -14.062 -4.096 1.00 50.91 89 THR A CA 1
ATOM 725 C C . THR A 1 89 ? 7.751 -14.756 -3.059 1.00 50.91 89 THR A C 1
ATOM 727 O O . THR A 1 89 ? 7.461 -15.879 -2.649 1.00 50.91 89 THR A O 1
ATOM 730 N N . THR A 1 90 ? 8.829 -14.108 -2.624 1.00 49.16 90 THR A N 1
ATOM 731 C CA . THR A 1 90 ? 9.639 -14.582 -1.494 1.00 49.16 90 THR A CA 1
ATOM 732 C C . THR A 1 90 ? 9.124 -13.987 -0.186 1.00 49.16 90 THR A C 1
ATOM 734 O O . THR A 1 90 ? 8.763 -12.814 -0.137 1.00 49.16 90 THR A O 1
ATOM 737 N N . CYS A 1 91 ? 9.179 -14.801 0.872 1.00 47.34 91 CYS A N 1
ATOM 738 C CA . CYS A 1 91 ? 8.899 -14.483 2.278 1.00 47.34 91 CYS A CA 1
ATOM 739 C C . CYS A 1 91 ? 7.411 -14.448 2.678 1.00 47.34 91 CYS A C 1
ATOM 741 O O . CYS A 1 91 ? 6.803 -13.388 2.803 1.00 47.34 91 CYS A O 1
ATOM 743 N N . GLY A 1 92 ? 6.872 -15.610 3.062 1.00 49.00 92 GLY A N 1
ATOM 744 C CA . GLY A 1 92 ? 5.853 -15.667 4.113 1.00 49.00 92 GLY A CA 1
ATOM 745 C C . GLY A 1 92 ? 6.506 -15.323 5.453 1.00 49.00 92 GLY A C 1
ATOM 746 O O . GLY A 1 92 ? 6.926 -16.207 6.191 1.00 49.00 92 GLY A O 1
ATOM 747 N N . SER A 1 93 ? 6.698 -14.036 5.739 1.00 51.94 93 SER A N 1
ATOM 748 C CA . SER A 1 93 ? 7.239 -13.605 7.030 1.00 51.94 93 SER A CA 1
ATOM 749 C C . SER A 1 93 ? 6.155 -13.690 8.106 1.00 51.94 93 SER A C 1
ATOM 751 O O . SER A 1 93 ? 5.084 -13.116 7.933 1.00 51.94 93 SER A O 1
ATOM 753 N N . SER A 1 94 ? 6.450 -14.267 9.267 1.00 54.69 94 SER A N 1
ATOM 754 C CA . SER A 1 94 ? 5.567 -14.249 10.446 1.00 54.69 94 SER A CA 1
ATOM 755 C C . SER A 1 94 ? 5.430 -12.866 11.119 1.00 54.69 94 SER A C 1
ATOM 757 O O . SER A 1 94 ? 4.849 -12.753 12.198 1.00 54.69 94 SER A O 1
ATOM 759 N N . LEU A 1 95 ? 5.949 -11.800 10.496 1.00 61.09 95 LEU A N 1
ATOM 760 C CA . LEU A 1 95 ? 5.879 -10.428 10.996 1.00 61.09 95 LEU A CA 1
ATOM 761 C C . LEU A 1 95 ? 4.440 -9.893 10.927 1.00 61.09 95 LEU A C 1
ATOM 763 O O . LEU A 1 95 ? 3.821 -9.864 9.857 1.00 61.09 95 LEU A O 1
ATOM 767 N N . ARG A 1 96 ? 3.919 -9.440 12.076 1.00 68.00 96 ARG A N 1
ATOM 768 C CA . ARG A 1 96 ? 2.660 -8.684 12.146 1.00 68.00 96 ARG A CA 1
ATOM 769 C C . ARG A 1 96 ? 2.836 -7.310 11.496 1.00 68.00 96 ARG A C 1
ATOM 771 O O . ARG A 1 96 ? 3.907 -6.719 11.605 1.00 68.00 96 ARG A O 1
ATOM 778 N N . ASN A 1 97 ? 1.778 -6.797 10.865 1.00 74.50 97 ASN A N 1
ATOM 779 C CA . ASN A 1 97 ? 1.728 -5.435 10.322 1.00 74.50 97 ASN A CA 1
ATOM 780 C C . ASN A 1 97 ? 2.841 -5.163 9.295 1.00 74.50 97 ASN A C 1
ATOM 782 O O . ASN A 1 97 ? 3.514 -4.131 9.323 1.00 74.50 97 ASN A O 1
ATOM 786 N N . LEU A 1 98 ? 3.063 -6.128 8.398 1.00 75.38 98 LEU A N 1
ATOM 787 C CA . LEU A 1 98 ? 4.033 -6.005 7.315 1.00 75.38 98 LEU A CA 1
ATOM 788 C C . LEU A 1 98 ? 3.384 -5.341 6.100 1.00 75.38 98 LEU A C 1
ATOM 790 O O . LEU A 1 98 ? 2.337 -5.788 5.633 1.00 75.38 98 LEU A O 1
ATOM 794 N N . ILE A 1 99 ? 4.059 -4.331 5.552 1.00 79.50 99 ILE A N 1
ATOM 795 C CA . ILE A 1 99 ? 3.784 -3.786 4.221 1.00 79.50 99 ILE A CA 1
ATOM 796 C C . ILE A 1 99 ? 4.942 -4.195 3.312 1.00 79.50 99 ILE A C 1
ATOM 798 O O . ILE A 1 99 ? 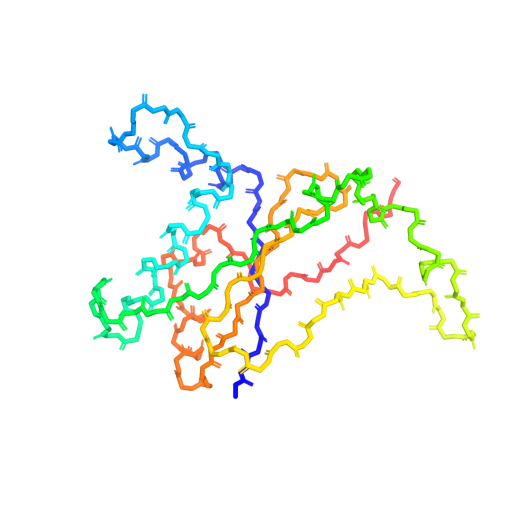6.079 -3.756 3.501 1.00 79.50 99 ILE A O 1
ATOM 802 N N . PHE A 1 100 ? 4.652 -5.031 2.323 1.00 77.31 100 PHE A N 1
ATOM 803 C CA . PHE A 1 100 ? 5.593 -5.437 1.288 1.00 77.31 100 PHE A CA 1
ATOM 804 C C . PHE A 1 100 ? 5.191 -4.798 -0.039 1.00 77.31 100 PHE A C 1
ATOM 806 O O . PHE A 1 100 ? 4.065 -4.974 -0.492 1.00 77.31 100 PHE A O 1
ATOM 813 N N . MET A 1 101 ? 6.085 -4.022 -0.651 1.00 78.56 101 MET A N 1
ATOM 814 C CA . MET A 1 101 ? 5.798 -3.326 -1.910 1.00 78.56 101 MET A CA 1
ATOM 815 C C . MET A 1 101 ? 6.649 -3.856 -3.056 1.00 78.56 101 MET A C 1
ATOM 817 O O . MET A 1 101 ? 7.878 -3.903 -2.953 1.00 78.56 101 MET A O 1
ATOM 821 N N . MET A 1 102 ? 5.983 -4.155 -4.167 1.00 72.50 102 MET A N 1
ATOM 822 C CA . MET A 1 102 ? 6.581 -4.523 -5.445 1.00 72.50 102 MET A CA 1
ATOM 823 C C . MET A 1 102 ? 6.147 -3.549 -6.539 1.00 72.50 102 MET A C 1
ATOM 825 O O . MET A 1 102 ? 5.071 -2.956 -6.488 1.00 72.50 102 MET A O 1
ATOM 829 N N . TYR A 1 103 ? 6.994 -3.382 -7.548 1.00 68.44 103 TYR A N 1
ATOM 830 C CA . TYR A 1 103 ? 6.584 -2.744 -8.795 1.00 68.44 103 TYR A CA 1
ATOM 831 C C . TYR A 1 103 ? 5.959 -3.797 -9.711 1.00 68.44 103 TYR A C 1
ATOM 833 O O . TYR A 1 103 ? 6.422 -4.937 -9.727 1.00 68.44 103 TYR A O 1
ATOM 841 N N . THR A 1 104 ? 4.953 -3.420 -10.501 1.00 64.12 104 THR A N 1
ATOM 842 C CA . THR A 1 104 ? 4.423 -4.318 -11.541 1.00 64.12 104 THR A CA 1
ATOM 843 C C . THR A 1 104 ? 5.462 -4.593 -12.632 1.00 64.12 104 THR A C 1
ATOM 845 O O . THR A 1 104 ? 6.490 -3.913 -12.712 1.00 64.12 104 THR A O 1
ATOM 848 N N . ARG A 1 105 ? 5.203 -5.597 -13.485 1.00 55.75 105 ARG A N 1
ATOM 849 C CA . ARG A 1 105 ? 6.103 -6.067 -14.563 1.00 55.75 105 ARG A CA 1
ATOM 850 C C . ARG A 1 105 ? 6.629 -4.936 -15.463 1.00 55.75 105 ARG A C 1
ATOM 852 O O . ARG A 1 105 ? 7.771 -4.995 -15.936 1.00 55.75 105 ARG A O 1
ATOM 859 N N . ASP A 1 106 ? 5.825 -3.889 -15.629 1.00 59.03 106 ASP A N 1
ATOM 860 C CA . ASP A 1 106 ? 6.126 -2.726 -16.469 1.00 59.03 106 ASP A CA 1
ATOM 861 C C . ASP A 1 106 ? 6.677 -1.537 -15.668 1.00 59.03 106 ASP A C 1
ATOM 863 O O . ASP A 1 106 ? 7.128 -0.540 -16.221 1.00 59.03 106 ASP A O 1
ATOM 867 N N . GLY A 1 107 ? 6.699 -1.644 -14.338 1.00 63.12 107 GLY A N 1
ATOM 868 C CA . GLY A 1 107 ? 7.282 -0.662 -13.432 1.00 63.12 107 GLY A CA 1
ATOM 869 C C . GLY A 1 107 ? 6.414 0.569 -13.179 1.00 63.12 107 GLY A C 1
ATOM 870 O O . GLY A 1 107 ? 6.803 1.422 -12.375 1.00 63.12 107 GLY A O 1
ATOM 871 N N . PHE A 1 108 ? 5.252 0.686 -13.825 1.00 68.50 108 PHE A N 1
ATOM 872 C CA . PHE A 1 108 ? 4.379 1.863 -13.752 1.00 68.50 108 PHE A CA 1
ATOM 873 C C . PHE A 1 108 ? 3.421 1.857 -12.566 1.00 68.50 108 PHE A C 1
ATOM 875 O O . PHE A 1 108 ? 3.042 2.929 -12.097 1.00 68.50 108 PHE A O 1
ATOM 882 N N . GLU A 1 109 ? 3.126 0.695 -11.997 1.00 79.50 109 GLU A N 1
ATOM 883 C CA . GLU A 1 109 ? 2.198 0.553 -10.873 1.00 79.50 109 GLU A CA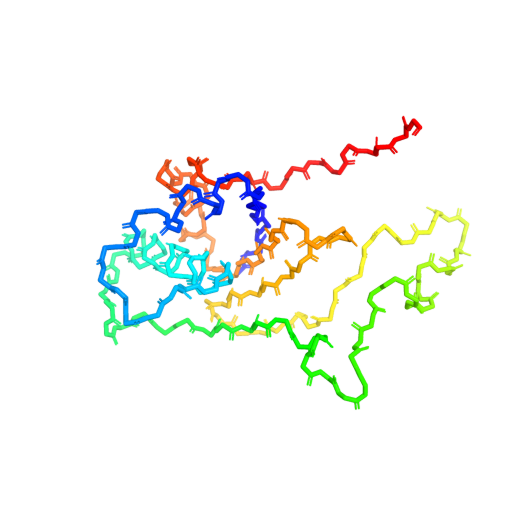 1
ATOM 884 C C . GLU A 1 109 ? 2.935 0.014 -9.645 1.00 79.50 109 GLU A C 1
ATOM 886 O O . GLU A 1 109 ? 4.098 -0.401 -9.731 1.00 79.50 109 GLU A O 1
ATOM 891 N N . ILE A 1 110 ? 2.292 0.113 -8.483 1.00 85.12 110 ILE A N 1
ATOM 892 C CA . ILE A 1 110 ? 2.806 -0.437 -7.226 1.00 85.12 110 ILE A CA 1
ATOM 893 C C . ILE A 1 110 ? 1.802 -1.453 -6.704 1.00 85.12 110 ILE A C 1
ATOM 895 O O . ILE A 1 110 ? 0.650 -1.110 -6.458 1.00 85.12 110 ILE A O 1
ATOM 899 N N . GLU A 1 111 ? 2.264 -2.676 -6.480 1.00 85.56 111 GLU A N 1
ATOM 900 C CA . GLU A 1 111 ? 1.542 -3.671 -5.700 1.00 85.56 111 GLU A CA 1
ATOM 901 C C . GLU A 1 111 ? 2.006 -3.593 -4.247 1.00 85.56 111 GLU A C 1
ATOM 903 O O . GLU A 1 111 ? 3.198 -3.699 -3.956 1.00 85.56 111 GLU A O 1
ATOM 908 N N . ALA A 1 112 ? 1.069 -3.414 -3.325 1.00 86.94 112 ALA A N 1
ATOM 909 C CA . ALA A 1 112 ? 1.314 -3.475 -1.897 1.00 86.94 112 ALA A CA 1
ATOM 910 C C . ALA A 1 112 ? 0.610 -4.697 -1.305 1.00 86.94 112 ALA A C 1
ATOM 912 O O . ALA A 1 112 ? -0.610 -4.827 -1.370 1.00 86.94 112 ALA A O 1
ATOM 913 N N . TYR A 1 113 ? 1.388 -5.577 -0.694 1.00 85.06 113 TYR A N 1
ATOM 914 C CA . TYR A 1 113 ? 0.918 -6.710 0.083 1.00 85.06 113 TYR A CA 1
ATOM 915 C C . TYR A 1 113 ? 0.939 -6.306 1.547 1.00 85.06 113 TYR A C 1
ATOM 917 O O . TYR A 1 113 ? 1.985 -5.950 2.094 1.00 85.06 113 TYR A O 1
ATOM 925 N N . VAL A 1 114 ? -0.229 -6.332 2.172 1.00 85.88 114 VAL A N 1
ATOM 926 C CA . VAL A 1 114 ? -0.407 -5.908 3.558 1.00 85.88 114 VAL A CA 1
ATOM 927 C C . VAL A 1 114 ? -0.815 -7.118 4.386 1.00 85.88 114 VAL A C 1
ATOM 929 O O . VAL A 1 114 ? -1.722 -7.854 3.997 1.00 85.88 114 VAL A O 1
ATOM 932 N N . ASN A 1 115 ? -0.131 -7.324 5.511 1.00 84.12 115 ASN A N 1
ATOM 933 C CA . ASN A 1 115 ? -0.427 -8.382 6.473 1.00 84.12 115 ASN A CA 1
ATOM 934 C C . ASN A 1 115 ? -0.951 -7.790 7.780 1.00 84.12 115 ASN A C 1
ATOM 936 O O . ASN A 1 115 ? -0.224 -7.047 8.441 1.00 84.12 115 ASN A O 1
ATOM 940 N N . MET A 1 116 ? -2.167 -8.153 8.180 1.00 84.81 116 MET A N 1
ATOM 941 C CA . MET A 1 116 ? -2.805 -7.674 9.415 1.00 84.81 116 MET A CA 1
ATOM 942 C C . MET A 1 116 ? -3.581 -8.793 10.116 1.00 84.81 116 MET A C 1
ATOM 944 O O . MET A 1 116 ? -3.735 -9.899 9.588 1.00 84.81 116 MET A O 1
ATOM 948 N N . GLU A 1 117 ? -4.060 -8.523 11.329 1.00 86.44 117 GLU A N 1
ATOM 949 C CA . GLU A 1 117 ? -5.078 -9.365 11.953 1.00 86.44 117 GLU A CA 1
ATOM 950 C C . GLU A 1 117 ? -6.372 -9.337 11.126 1.00 86.44 117 GLU A C 1
ATOM 952 O O . GLU A 1 117 ? -6.639 -8.377 10.411 1.00 86.44 117 GLU A O 1
ATOM 957 N N . GLU A 1 118 ? -7.162 -10.406 11.184 1.00 87.81 118 GLU A N 1
ATOM 958 C CA . GLU A 1 118 ? -8.387 -10.539 10.388 1.00 87.81 118 GLU A CA 1
ATOM 959 C C . GLU A 1 118 ? -9.409 -9.434 10.693 1.00 87.81 118 GLU A C 1
ATOM 961 O O . GLU A 1 118 ? -9.969 -8.835 9.777 1.00 87.81 118 GLU A O 1
ATOM 966 N N . SER A 1 119 ? -9.581 -9.114 11.977 1.00 88.38 119 SER A N 1
ATOM 967 C CA . SER A 1 119 ? -10.456 -8.049 12.476 1.00 88.38 119 SER A CA 1
ATOM 968 C C . SER A 1 119 ? -10.073 -6.668 11.925 1.00 88.38 119 SER A C 1
ATOM 970 O O . SER A 1 119 ? -10.934 -5.918 11.460 1.00 88.38 119 SER A O 1
ATOM 972 N N . ASP A 1 120 ? -8.778 -6.351 11.930 1.0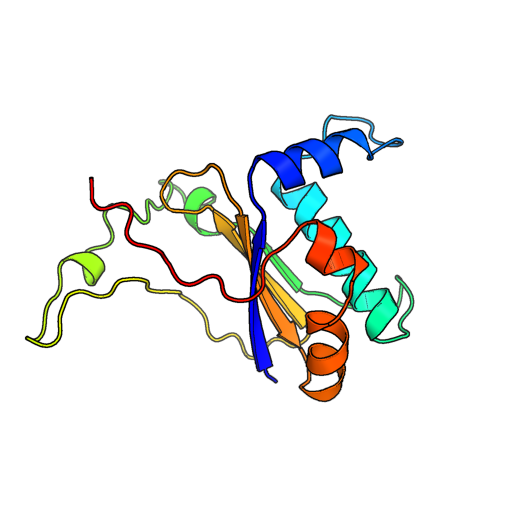0 89.81 120 ASP A N 1
ATOM 973 C CA . ASP A 1 120 ? -8.237 -5.101 11.395 1.00 89.81 120 ASP A CA 1
ATOM 974 C C . ASP A 1 120 ? -8.306 -5.064 9.866 1.00 89.81 120 ASP A C 1
ATOM 976 O O . ASP A 1 120 ? -8.700 -4.050 9.285 1.00 89.81 120 ASP A O 1
ATOM 980 N N . MET A 1 121 ? -7.974 -6.178 9.205 1.00 90.56 121 MET A N 1
ATOM 981 C CA . MET A 1 121 ? -7.998 -6.283 7.748 1.00 90.56 121 MET A CA 1
ATOM 982 C C . MET A 1 121 ? -9.410 -6.088 7.194 1.00 90.56 121 MET A C 1
ATOM 984 O O . MET A 1 121 ? -9.563 -5.389 6.199 1.00 90.56 121 MET A O 1
ATOM 988 N N . ALA A 1 122 ? -10.440 -6.623 7.855 1.00 91.12 122 ALA A N 1
ATOM 989 C CA . ALA A 1 122 ? -11.833 -6.444 7.442 1.00 91.12 122 ALA A CA 1
ATOM 990 C C . ALA A 1 122 ? -12.252 -4.961 7.401 1.00 91.12 122 ALA A C 1
ATOM 992 O O . ALA A 1 122 ? -13.034 -4.546 6.545 1.00 91.12 122 ALA A O 1
ATOM 993 N N . ARG A 1 123 ? -11.706 -4.133 8.302 1.00 92.19 123 ARG A N 1
ATOM 994 C CA . ARG A 1 123 ? -11.921 -2.676 8.293 1.00 92.19 123 ARG A CA 1
ATOM 995 C C . ARG A 1 123 ? -11.055 -1.994 7.243 1.00 92.19 123 ARG A C 1
ATOM 997 O O . ARG A 1 123 ? -11.532 -1.121 6.527 1.00 92.19 123 ARG A O 1
ATOM 1004 N N . PHE A 1 124 ? -9.792 -2.401 7.159 1.00 91.38 124 PHE A N 1
ATOM 1005 C CA . PHE A 1 124 ? -8.806 -1.811 6.264 1.00 91.38 124 PHE A CA 1
ATOM 1006 C C . PHE A 1 124 ? -9.148 -2.020 4.786 1.00 91.38 124 PHE A C 1
ATOM 1008 O O . PHE A 1 124 ? -9.042 -1.091 3.990 1.00 91.38 124 PHE A O 1
ATOM 1015 N N . GLU A 1 125 ? -9.618 -3.209 4.411 1.00 91.75 125 GLU A N 1
ATOM 1016 C CA . GLU A 1 125 ? -9.981 -3.525 3.028 1.00 91.75 125 GLU A CA 1
ATOM 1017 C C . GLU A 1 125 ? -11.243 -2.795 2.546 1.00 91.75 125 GLU A C 1
ATOM 1019 O O . GLU A 1 125 ? -11.424 -2.642 1.343 1.00 91.75 125 GLU A O 1
ATOM 1024 N N . ASN A 1 126 ? -12.072 -2.302 3.472 1.00 91.75 126 ASN A N 1
ATOM 1025 C CA . ASN A 1 126 ? -13.276 -1.514 3.199 1.00 91.75 126 ASN A CA 1
ATOM 1026 C C . ASN A 1 126 ? -13.064 -0.002 3.425 1.00 91.75 126 ASN A C 1
ATOM 1028 O O . ASN A 1 126 ? -14.020 0.776 3.415 1.00 91.75 126 ASN A O 1
ATOM 1032 N N . ASP A 1 127 ? -11.822 0.444 3.637 1.00 93.38 127 ASP A N 1
ATOM 1033 C CA . ASP A 1 127 ? -11.507 1.850 3.872 1.00 93.38 127 ASP A CA 1
ATOM 1034 C C . ASP A 1 127 ? -11.682 2.680 2.587 1.00 93.38 127 ASP A C 1
ATOM 1036 O O . ASP A 1 127 ? -10.891 2.599 1.647 1.00 93.38 127 ASP A O 1
ATOM 1040 N N . ALA A 1 128 ? -12.723 3.515 2.541 1.00 91.81 128 ALA A N 1
ATOM 1041 C CA . ALA A 1 128 ? -13.069 4.288 1.347 1.00 91.81 128 ALA A CA 1
ATOM 1042 C C . ALA A 1 128 ? -11.969 5.275 0.903 1.00 91.81 128 ALA A C 1
ATOM 1044 O O . ALA A 1 128 ? -11.825 5.557 -0.289 1.00 91.81 128 ALA A O 1
ATOM 1045 N N . GLU A 1 129 ? -11.173 5.804 1.837 1.00 92.00 129 GLU A N 1
ATOM 1046 C CA . GLU A 1 129 ? -10.083 6.730 1.511 1.00 92.00 129 GLU A CA 1
ATOM 1047 C C . GLU A 1 129 ? -8.861 6.002 0.936 1.00 92.00 129 GLU A C 1
ATOM 1049 O O . GLU A 1 129 ? -8.150 6.574 0.107 1.00 92.00 129 GLU A O 1
ATOM 1054 N N . LEU A 1 130 ? -8.631 4.746 1.329 1.00 91.88 130 LEU A N 1
ATOM 1055 C CA . LEU A 1 130 ? -7.666 3.847 0.701 1.00 91.88 130 LEU A CA 1
ATOM 1056 C C . LEU A 1 130 ? -8.128 3.449 -0.704 1.00 91.88 130 LEU A C 1
ATOM 1058 O O . LEU A 1 130 ? -7.380 3.614 -1.669 1.00 91.88 130 LEU A O 1
ATOM 1062 N N . LEU A 1 131 ? -9.371 2.971 -0.820 1.00 92.38 131 LEU A N 1
ATOM 1063 C CA . LEU A 1 131 ? -9.940 2.452 -2.067 1.00 92.38 131 LEU A CA 1
ATOM 1064 C C . LEU A 1 131 ? -10.110 3.523 -3.152 1.00 92.38 131 LEU A C 1
ATOM 1066 O O . LEU A 1 131 ? -10.176 3.206 -4.335 1.00 92.38 131 LEU A O 1
ATOM 1070 N N . LYS A 1 132 ? -10.088 4.809 -2.782 1.00 92.44 132 LYS A N 1
ATOM 1071 C CA . LYS A 1 132 ? -10.006 5.918 -3.742 1.00 92.44 132 LYS A CA 1
ATOM 1072 C C . LYS A 1 132 ? -8.745 5.866 -4.617 1.00 92.44 132 LYS A C 1
ATOM 1074 O O . LYS A 1 132 ? -8.756 6.391 -5.728 1.00 92.44 132 LYS A O 1
ATOM 1079 N N . TYR A 1 133 ? -7.656 5.287 -4.110 1.00 91.38 133 TYR A N 1
ATOM 1080 C CA . TYR A 1 133 ? -6.353 5.268 -4.784 1.00 91.38 133 TYR A CA 1
ATOM 1081 C C . TYR A 1 133 ? -5.827 3.862 -5.077 1.00 91.38 133 TYR A C 1
ATOM 1083 O O . TYR A 1 133 ? -4.816 3.748 -5.773 1.00 91.38 133 TYR A O 1
ATOM 1091 N N . ALA A 1 134 ? -6.466 2.826 -4.530 1.00 92.00 134 ALA A N 1
ATOM 1092 C CA . ALA A 1 134 ? -6.016 1.448 -4.641 1.00 92.00 134 ALA A CA 1
ATOM 1093 C C . ALA A 1 134 ? -7.170 0.501 -4.972 1.00 92.00 134 ALA A C 1
ATOM 1095 O O . ALA A 1 134 ? -8.260 0.625 -4.419 1.00 92.00 134 ALA A O 1
ATOM 1096 N N . SER A 1 135 ? -6.898 -0.503 -5.797 1.00 89.81 135 SER A N 1
ATOM 1097 C CA . SER A 1 135 ? -7.831 -1.598 -6.062 1.00 89.81 135 SER A CA 1
ATOM 1098 C C . SER A 1 135 ? -7.436 -2.833 -5.258 1.00 89.81 135 SER A C 1
ATOM 1100 O O . SER A 1 135 ? -6.265 -3.222 -5.239 1.00 89.81 135 SER A O 1
ATOM 1102 N N . LEU A 1 136 ? -8.412 -3.460 -4.601 1.00 88.00 136 LEU A N 1
ATOM 1103 C CA . LEU A 1 136 ? -8.217 -4.707 -3.865 1.00 88.00 136 LEU A CA 1
ATOM 1104 C C . LEU A 1 136 ? -8.224 -5.891 -4.836 1.00 88.00 136 LEU A C 1
ATOM 1106 O O . LEU A 1 136 ? -9.209 -6.107 -5.536 1.00 88.00 136 LEU A O 1
ATOM 1110 N N . ASN A 1 137 ? -7.143 -6.673 -4.847 1.00 79.44 137 ASN A N 1
ATOM 1111 C CA . ASN A 1 137 ? -6.999 -7.900 -5.636 1.00 79.44 137 ASN A CA 1
ATOM 1112 C C . ASN A 1 137 ? -7.530 -7.805 -7.088 1.00 79.44 137 ASN A C 1
ATOM 1114 O O . ASN A 1 137 ? -8.291 -8.685 -7.497 1.00 79.44 137 ASN A O 1
ATOM 1118 N N . PRO A 1 138 ? -7.148 -6.797 -7.898 1.00 68.06 138 PRO A N 1
ATOM 1119 C CA . PRO A 1 138 ? -7.596 -6.754 -9.283 1.00 68.06 138 PRO A CA 1
ATOM 1120 C C . PRO A 1 138 ? -7.097 -8.007 -10.005 1.00 68.06 138 PRO A C 1
ATOM 1122 O O . PRO A 1 138 ? -5.918 -8.369 -9.920 1.00 68.06 138 PRO A O 1
ATOM 1125 N N . SER A 1 139 ? -8.009 -8.710 -10.673 1.00 53.94 139 SER A N 1
ATOM 1126 C CA . SER A 1 139 ? -7.632 -9.839 -11.522 1.00 53.94 139 SER A CA 1
ATOM 1127 C C . SER A 1 139 ? -6.659 -9.318 -12.573 1.00 53.94 139 SER A C 1
ATOM 1129 O O . SER A 1 139 ? -6.900 -8.261 -13.154 1.00 53.94 139 SER A O 1
ATOM 1131 N N . THR A 1 140 ? -5.545 -10.015 -12.793 1.00 44.59 140 THR A N 1
ATOM 1132 C CA . THR A 1 140 ? -4.657 -9.716 -13.918 1.00 44.59 140 THR A CA 1
ATOM 1133 C C . THR A 1 140 ? -5.444 -10.006 -15.189 1.00 44.59 140 THR A C 1
ATOM 1135 O O . THR A 1 140 ? -5.486 -11.150 -15.637 1.00 44.59 140 THR A O 1
ATOM 1138 N N . VAL A 1 141 ? -6.136 -9.004 -15.732 1.00 39.97 141 VAL A N 1
ATOM 1139 C CA . VAL A 1 141 ? -6.639 -9.076 -17.101 1.00 39.97 141 VAL A CA 1
ATOM 1140 C C . VAL A 1 141 ? -5.388 -9.196 -17.956 1.00 39.97 141 VAL A C 1
ATOM 1142 O O . VAL A 1 141 ? -4.559 -8.286 -17.973 1.00 39.97 141 VAL A O 1
ATOM 1145 N N . GLY A 1 142 ? -5.200 -10.370 -18.559 1.00 39.19 142 GLY A N 1
ATOM 1146 C CA . GLY A 1 142 ? -4.163 -10.580 -19.552 1.00 39.19 142 GLY A CA 1
ATOM 1147 C C . GLY A 1 142 ? -4.309 -9.487 -20.596 1.00 39.19 142 GLY A C 1
ATOM 1148 O O . GLY A 1 142 ? -5.360 -9.363 -21.222 1.00 39.19 142 GLY A O 1
ATOM 1149 N N . HIS A 1 143 ? -3.281 -8.656 -20.738 1.00 35.22 143 HIS A N 1
ATOM 1150 C CA . HIS A 1 143 ? -3.174 -7.784 -21.892 1.00 35.22 143 HIS A CA 1
ATOM 1151 C C . HIS A 1 143 ? -2.729 -8.666 -23.065 1.00 35.22 143 HIS A C 1
ATOM 1153 O O . HIS A 1 143 ? -1.585 -8.613 -23.501 1.00 35.22 143 HIS A O 1
ATOM 1159 N N . ASP A 1 144 ? -3.635 -9.537 -23.506 1.00 33.94 144 ASP A N 1
ATOM 1160 C CA . ASP A 1 144 ? -3.539 -10.234 -24.777 1.00 33.94 144 ASP A CA 1
ATOM 1161 C C . ASP A 1 144 ? -4.086 -9.277 -25.834 1.00 33.94 144 ASP A C 1
ATOM 1163 O O . ASP A 1 144 ? -5.298 -9.117 -25.993 1.00 33.94 144 ASP A O 1
ATOM 1167 N N . SER A 1 145 ? -3.179 -8.575 -26.507 1.00 31.38 145 SER A N 1
ATOM 1168 C CA . SER A 1 145 ? -3.346 -8.028 -27.859 1.00 31.38 145 SER A CA 1
ATOM 1169 C C . SER A 1 145 ? -1.968 -7.778 -28.452 1.00 31.38 145 SER A C 1
ATOM 1171 O O . SER A 1 145 ? -1.190 -7.046 -27.800 1.00 31.38 145 SER A O 1
#

pLDDT: mean 73.87, std 15.41, range [31.38, 93.38]

Organism: Trifolium pratense (NCBI:txid57577)

InterPro domains:
  IPR023213 Chloramphenicol acetyltransferase-like domain superfamily [G3DSA:3.30.559.10] (1-68)
  IPR023213 Chloramphenicol acetyltransferase-like domain superfamily [G3DSA:3.30.559.10] (69-135)

Radius of gyration: 16.33 Å; chains: 1; bounding box: 37×50×47 Å